Protein AF-A0A7C3A9N6-F1 (afdb_monomer)

Secondary structure (DSSP, 8-state):
--HHHHHHHHHHHHTT--HHHHHHHHHHHHHTT--EEE-THHHHTT-GGGHHHHHHHHHTTPPEEE----SSHHHHTTGGGGHHHHHHHT--GGGB--PPP---

Foldseek 3Di:
DDLQVQLVVVVVVVVPDPVVVLLVVLLVCQVVLHADEDECVCVVSVNCVCLVVVLSSVVSNHAYEYDHPDPDPVSRVSSVSCVVSCVVSVPDPSRHRDPPDPPD

Solvent-accessible surface area (backbone atoms only — not comparable to full-atom values): 6039 Å² total; per-residue (Å²): 132,54,50,66,57,48,22,51,52,52,48,62,52,60,75,69,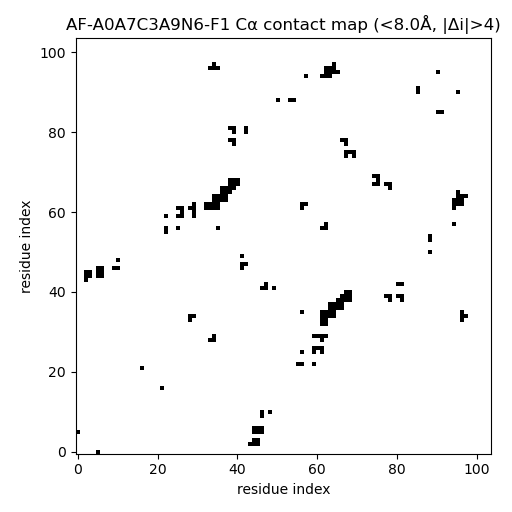56,58,64,68,63,49,49,58,51,39,35,53,33,25,78,68,71,44,57,46,78,50,42,39,56,45,66,74,29,62,35,68,80,48,51,66,55,54,49,49,35,51,76,41,57,26,23,39,23,84,40,50,88,51,93,47,78,84,47,46,76,43,54,75,71,37,52,68,54,33,62,73,70,67,60,51,78,89,41,49,39,74,78,83,78,80,87,126

Nearest PDB structures (foldseek):
  3b0y-assembly1_A  TM=8.305E-01  e=2.132E-01  Thermus thermophilus HB8
  3u80-assembly1_A  TM=3.908E-01  e=3.015E+00  Bifidobacterium longum subsp. longum JDM301
  5xgd-assembly1_A  TM=5.783E-01  e=9.538E+00  Pseudomonas aeruginosa PAO1
  2jnw-assembly1_A  TM=4.622E-01  e=9.538E+00  Homo sapiens

S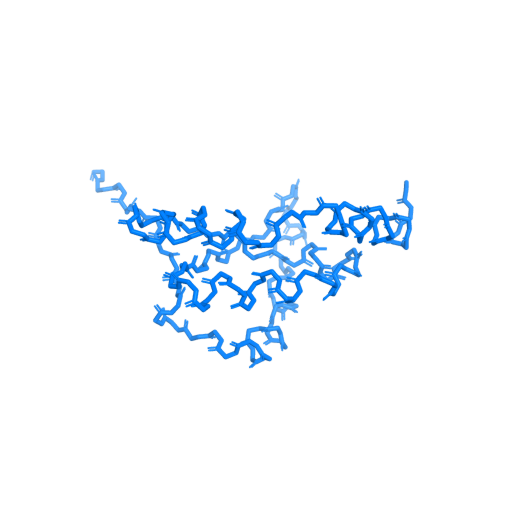tructure (mmCIF, N/CA/C/O backbone):
data_AF-A0A7C3A9N6-F1
#
_entry.id   AF-A0A7C3A9N6-F1
#
loop_
_atom_site.group_PDB
_atom_site.id
_atom_site.type_symbol
_atom_site.label_atom_id
_atom_site.label_alt_id
_atom_site.label_comp_id
_atom_site.label_asym_id
_atom_site.label_entity_id
_atom_site.label_seq_id
_atom_site.pdbx_PDB_ins_code
_atom_site.Cartn_x
_atom_site.Cartn_y
_atom_site.Cartn_z
_atom_site.occupancy
_atom_site.B_iso_or_equiv
_atom_site.auth_seq_id
_atom_site.auth_comp_id
_atom_site.auth_asym_id
_atom_site.auth_atom_id
_atom_site.pdbx_PDB_model_num
ATOM 1 N N . MET A 1 1 ? 18.702 10.156 -11.558 1.00 72.62 1 MET A N 1
ATOM 2 C CA . MET A 1 1 ? 18.818 9.539 -10.229 1.00 72.62 1 MET A CA 1
ATOM 3 C C . MET A 1 1 ? 18.713 8.032 -10.400 1.00 72.62 1 MET A C 1
ATOM 5 O O . MET A 1 1 ? 17.807 7.577 -11.096 1.00 72.62 1 MET A O 1
ATOM 9 N N . SER A 1 2 ? 19.681 7.278 -9.890 1.00 90.25 2 SER A N 1
ATOM 10 C CA . SER A 1 2 ? 19.701 5.815 -9.937 1.00 90.25 2 SER A CA 1
ATOM 11 C C . SER A 1 2 ? 18.613 5.225 -9.031 1.00 90.25 2 SER A C 1
ATOM 13 O O . SER A 1 2 ? 18.037 5.916 -8.188 1.00 90.25 2 SER A O 1
ATOM 15 N N . LYS A 1 3 ? 18.319 3.930 -9.195 1.00 89.38 3 LYS A N 1
ATOM 16 C CA . LYS A 1 3 ? 17.379 3.223 -8.309 1.00 89.38 3 LYS A CA 1
ATOM 17 C C . LYS A 1 3 ? 17.845 3.250 -6.849 1.00 89.38 3 LYS A C 1
ATOM 19 O O . LYS A 1 3 ? 17.020 3.392 -5.959 1.00 89.38 3 LYS A O 1
ATOM 24 N N . ASP A 1 4 ? 19.152 3.153 -6.621 1.00 90.25 4 ASP A N 1
ATOM 25 C CA . ASP A 1 4 ? 19.726 3.133 -5.273 1.00 90.25 4 ASP A CA 1
ATOM 26 C C . ASP A 1 4 ? 19.683 4.524 -4.623 1.00 90.25 4 ASP A C 1
ATOM 28 O O . ASP A 1 4 ? 19.338 4.644 -3.451 1.00 90.25 4 ASP A O 1
ATOM 32 N N . GLU A 1 5 ? 19.926 5.588 -5.397 1.00 90.88 5 GLU A N 1
ATOM 33 C CA . GLU A 1 5 ? 19.761 6.969 -4.921 1.00 90.88 5 GLU A CA 1
ATOM 34 C C . GLU A 1 5 ? 18.301 7.264 -4.537 1.00 90.88 5 GLU A C 1
ATOM 36 O O . GLU A 1 5 ? 18.050 7.916 -3.525 1.00 90.88 5 GLU A O 1
ATOM 41 N N . MET A 1 6 ? 17.336 6.754 -5.313 1.00 88.38 6 MET A N 1
ATOM 42 C CA . MET A 1 6 ? 15.906 6.872 -5.001 1.00 88.38 6 MET A CA 1
ATOM 43 C C . MET A 1 6 ? 15.543 6.148 -3.708 1.00 88.38 6 MET A C 1
ATOM 45 O O . MET A 1 6 ? 14.890 6.746 -2.854 1.00 88.38 6 MET A O 1
ATOM 49 N N . ALA A 1 7 ? 15.981 4.894 -3.558 1.00 90.50 7 ALA A N 1
ATOM 50 C CA . ALA A 1 7 ? 15.722 4.095 -2.366 1.00 90.50 7 ALA A CA 1
ATOM 51 C C . ALA A 1 7 ? 16.258 4.780 -1.103 1.00 90.50 7 ALA A C 1
ATOM 53 O O . ALA A 1 7 ? 15.526 4.923 -0.121 1.00 90.50 7 ALA A O 1
ATOM 54 N N . GLU A 1 8 ? 17.507 5.248 -1.155 1.00 93.06 8 GLU A N 1
ATOM 55 C CA . GLU A 1 8 ? 18.166 5.937 -0.046 1.00 93.06 8 GLU A CA 1
ATOM 56 C C . GLU A 1 8 ? 17.471 7.260 0.292 1.00 93.06 8 GLU A C 1
ATOM 58 O O . GLU A 1 8 ? 17.217 7.559 1.459 1.00 93.06 8 GLU A O 1
ATOM 63 N N . PHE A 1 9 ? 17.092 8.040 -0.724 1.00 91.12 9 PHE A N 1
ATOM 64 C CA . PHE A 1 9 ? 16.341 9.275 -0.518 1.00 91.12 9 PHE A CA 1
ATOM 65 C C . PHE A 1 9 ? 15.006 9.023 0.195 1.00 91.12 9 PHE A C 1
ATOM 67 O O . PHE A 1 9 ? 14.722 9.673 1.205 1.0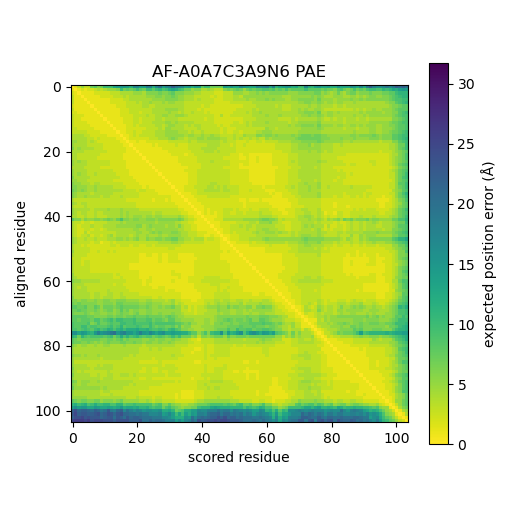0 91.12 9 PHE A O 1
ATOM 74 N N . SER A 1 10 ? 14.207 8.061 -0.277 1.00 90.19 10 SER A N 1
ATOM 75 C CA . SER A 1 10 ? 12.930 7.733 0.369 1.00 90.19 10 SER A CA 1
ATOM 76 C C . SER A 1 10 ? 13.110 7.161 1.772 1.00 90.19 10 SER A C 1
ATOM 78 O O . SER A 1 10 ? 12.358 7.528 2.670 1.00 90.19 10 SER A O 1
ATOM 80 N N . LYS A 1 11 ? 14.151 6.354 2.007 1.00 92.62 11 LYS A N 1
ATOM 81 C CA . LYS A 1 11 ? 14.447 5.829 3.342 1.00 92.62 11 LYS A CA 1
ATOM 82 C C . LYS A 1 11 ? 14.710 6.966 4.332 1.00 92.62 11 LYS A C 1
ATOM 84 O O . LYS A 1 11 ? 14.079 7.025 5.384 1.00 92.62 11 LYS A O 1
ATOM 89 N N . ARG A 1 12 ? 15.554 7.931 3.951 1.00 93.50 12 ARG A N 1
ATOM 90 C CA . ARG A 1 12 ? 15.847 9.128 4.760 1.00 93.50 12 ARG A CA 1
ATOM 91 C C . ARG A 1 12 ? 14.626 10.015 5.003 1.00 93.50 12 ARG A C 1
ATOM 93 O O . ARG A 1 12 ? 14.608 10.767 5.976 1.00 93.50 12 ARG A O 1
ATOM 100 N N . MET A 1 13 ? 13.633 9.991 4.113 1.00 89.44 13 MET A N 1
ATOM 101 C CA . MET A 1 13 ? 12.351 10.653 4.366 1.00 89.44 13 MET A CA 1
ATOM 102 C C . MET A 1 13 ? 11.550 9.916 5.439 1.00 89.44 13 MET A C 1
ATOM 104 O O . MET A 1 13 ? 11.081 10.559 6.375 1.00 89.44 13 MET A O 1
ATOM 108 N N . MET A 1 14 ? 11.435 8.589 5.333 1.00 90.56 14 MET A N 1
ATOM 109 C CA . MET A 1 14 ? 10.683 7.774 6.293 1.00 90.56 14 MET A CA 1
ATOM 110 C C . MET A 1 14 ? 11.264 7.850 7.710 1.00 90.56 14 MET A C 1
ATOM 112 O O . MET A 1 14 ? 10.511 7.894 8.677 1.00 90.56 14 MET A O 1
ATOM 116 N N . GLU A 1 15 ? 12.588 7.960 7.850 1.00 92.06 15 GLU A N 1
ATOM 117 C CA . GLU A 1 15 ? 13.268 8.137 9.147 1.00 92.06 15 GLU A CA 1
ATOM 118 C C . GLU A 1 15 ? 12.864 9.420 9.894 1.00 92.06 15 GLU A C 1
ATOM 120 O O . GLU A 1 15 ? 13.050 9.518 11.105 1.00 92.06 15 GLU A O 1
ATOM 125 N N . LYS A 1 16 ? 12.314 10.415 9.190 1.00 93.25 16 LYS A N 1
ATOM 126 C CA . LYS A 1 16 ? 11.862 11.681 9.787 1.00 93.25 16 LYS A CA 1
ATOM 127 C C . LYS A 1 16 ? 10.389 11.669 10.173 1.00 93.25 16 LYS A C 1
ATOM 129 O O . LYS A 1 16 ? 9.916 12.652 10.742 1.00 93.25 16 LYS A O 1
ATOM 134 N N . LEU A 1 17 ? 9.653 10.615 9.826 1.00 91.81 17 LEU A N 1
ATOM 135 C CA . LEU A 1 17 ? 8.230 10.549 10.110 1.00 91.81 17 LEU A CA 1
ATOM 136 C C . LEU A 1 17 ? 7.984 10.290 11.593 1.00 91.81 17 LEU A C 1
ATOM 138 O O . LEU A 1 17 ? 8.590 9.420 12.219 1.00 91.81 17 LEU A O 1
ATOM 142 N N . ASN A 1 18 ? 7.025 11.027 12.141 1.00 95.25 18 ASN A N 1
ATOM 143 C CA . ASN A 1 18 ? 6.442 10.709 13.428 1.00 95.25 18 ASN A CA 1
ATOM 144 C C . ASN A 1 18 ? 5.418 9.584 13.239 1.00 95.25 18 ASN A C 1
ATOM 146 O O . ASN A 1 18 ? 4.271 9.822 12.863 1.00 95.25 18 ASN A O 1
ATOM 150 N N . TRP A 1 19 ? 5.837 8.350 13.512 1.00 93.69 19 TRP A N 1
ATOM 151 C CA . TRP A 1 19 ? 5.008 7.158 13.327 1.00 93.69 19 TRP A CA 1
ATOM 152 C C . TRP A 1 19 ? 3.700 7.177 14.123 1.00 93.69 19 TRP A C 1
ATOM 154 O O . TRP A 1 19 ? 2.708 6.613 13.669 1.00 93.69 19 TRP A O 1
ATOM 164 N N . LYS A 1 20 ? 3.665 7.857 15.276 1.00 95.50 20 LYS A N 1
ATOM 165 C CA . LYS A 1 20 ? 2.439 7.991 16.070 1.00 95.50 20 LYS A CA 1
ATOM 166 C C . LYS A 1 20 ? 1.407 8.864 15.355 1.00 95.50 20 LYS A C 1
ATOM 168 O O . LYS A 1 20 ? 0.264 8.458 15.194 1.00 95.50 20 LYS A O 1
ATOM 173 N N . GLU A 1 21 ? 1.826 10.039 14.902 1.00 97.25 21 GLU A N 1
ATOM 174 C CA . GLU A 1 21 ? 0.961 10.974 14.173 1.00 97.25 21 GLU A CA 1
ATOM 175 C C . GLU A 1 21 ? 0.500 10.383 12.833 1.00 97.25 21 GLU A C 1
ATOM 177 O O . GLU A 1 21 ? -0.657 10.533 12.434 1.00 97.25 21 GLU A O 1
ATOM 182 N N . LEU A 1 22 ? 1.384 9.640 12.160 1.00 96.25 22 LEU A N 1
ATOM 183 C CA . LEU A 1 22 ? 1.033 8.896 10.955 1.00 96.25 22 LEU A CA 1
ATOM 184 C C . LEU A 1 22 ? -0.054 7.852 11.237 1.00 96.25 22 LEU A C 1
ATOM 186 O O . LEU A 1 22 ? -1.033 7.785 10.501 1.00 96.25 22 LEU A O 1
ATOM 190 N N . ALA A 1 23 ? 0.091 7.071 12.309 1.00 97.38 23 ALA A N 1
ATOM 191 C CA . ALA A 1 23 ? -0.895 6.074 12.708 1.00 97.38 23 ALA A CA 1
ATOM 192 C C . ALA A 1 23 ? -2.270 6.701 13.009 1.00 97.38 23 ALA A C 1
ATOM 194 O O . ALA A 1 23 ? -3.282 6.191 12.533 1.00 97.38 23 ALA A O 1
ATOM 195 N N . GLU A 1 24 ? -2.303 7.826 13.731 1.00 97.62 24 GLU A N 1
ATOM 196 C CA . GLU A 1 24 ? -3.534 8.591 14.002 1.00 97.62 24 GLU A CA 1
ATOM 197 C C . GLU A 1 24 ? -4.180 9.099 12.700 1.00 97.62 24 GLU A C 1
ATOM 199 O O . GLU A 1 24 ? -5.396 9.025 12.514 1.00 97.62 24 GLU A O 1
ATOM 204 N N . THR A 1 25 ? -3.364 9.560 11.750 1.00 97.50 25 THR A N 1
ATOM 205 C CA . THR A 1 25 ? -3.844 10.022 10.440 1.00 97.50 25 THR A CA 1
ATOM 206 C C . THR A 1 25 ? -4.415 8.876 9.602 1.00 97.50 25 THR A C 1
ATOM 208 O O . THR A 1 25 ? -5.451 9.041 8.954 1.00 97.50 25 THR A O 1
ATOM 211 N N . LEU A 1 26 ? -3.767 7.708 9.619 1.00 98.00 26 LEU A N 1
ATOM 212 C CA . LEU A 1 26 ? -4.226 6.516 8.902 1.00 98.00 26 LEU A CA 1
ATOM 213 C C . LEU A 1 26 ? -5.545 5.983 9.469 1.00 98.00 26 LEU A C 1
ATOM 215 O O . LEU A 1 26 ? -6.419 5.598 8.698 1.00 98.00 26 LEU A O 1
ATOM 219 N N . GLU A 1 27 ? -5.739 6.034 10.786 1.00 97.81 27 GLU A N 1
ATOM 220 C CA . GLU A 1 27 ? -7.019 5.676 11.406 1.00 97.81 27 GLU A CA 1
ATOM 221 C C . GLU A 1 27 ? -8.160 6.581 10.908 1.00 97.81 27 GLU A C 1
ATOM 223 O O . GLU A 1 27 ? -9.225 6.096 10.516 1.00 97.81 27 GLU A O 1
ATOM 228 N N . ILE A 1 28 ? -7.925 7.895 10.822 1.00 97.81 28 ILE A N 1
ATOM 229 C CA . ILE A 1 28 ? -8.902 8.840 10.255 1.00 97.81 28 ILE A CA 1
ATOM 230 C C . ILE A 1 28 ? -9.156 8.544 8.768 1.00 97.81 28 ILE A C 1
ATOM 232 O O . ILE A 1 28 ? -10.296 8.637 8.304 1.00 97.81 28 ILE A O 1
ATOM 236 N N . ALA A 1 29 ? -8.118 8.191 8.004 1.00 96.38 29 ALA A N 1
ATOM 237 C CA . ALA A 1 29 ? -8.255 7.828 6.594 1.00 96.38 29 ALA A CA 1
ATOM 238 C C . ALA A 1 29 ? -9.130 6.576 6.413 1.00 96.38 29 ALA A C 1
ATOM 240 O O . ALA A 1 29 ? -10.049 6.592 5.589 1.00 96.38 29 ALA A O 1
ATOM 241 N N . ALA A 1 30 ? -8.911 5.543 7.231 1.00 96.81 30 ALA A N 1
ATOM 242 C CA . ALA A 1 30 ? -9.717 4.325 7.240 1.00 96.81 30 ALA A CA 1
ATOM 243 C C . ALA A 1 30 ? -11.192 4.623 7.552 1.00 96.81 30 ALA A C 1
ATOM 245 O O . ALA A 1 30 ? -12.079 4.206 6.807 1.00 96.81 30 ALA A O 1
ATOM 246 N N . GLN A 1 31 ? -11.463 5.427 8.587 1.00 96.81 31 GLN A N 1
ATOM 247 C CA . GLN A 1 31 ? -12.825 5.839 8.961 1.00 96.81 31 GLN A CA 1
ATOM 248 C C . GLN A 1 31 ? -13.555 6.596 7.842 1.00 96.81 31 GLN A C 1
ATOM 250 O O . GLN A 1 31 ? -14.780 6.544 7.748 1.00 96.81 31 GLN A O 1
ATOM 255 N N . ARG A 1 32 ? -12.813 7.305 6.984 1.00 95.00 32 ARG A N 1
ATOM 256 C CA . ARG A 1 32 ? -13.353 8.041 5.831 1.00 95.00 32 ARG A CA 1
ATOM 257 C C . ARG A 1 32 ? -13.432 7.204 4.555 1.00 95.00 32 ARG A C 1
ATOM 259 O O . ARG A 1 32 ? -13.841 7.731 3.523 1.00 95.00 32 ARG A O 1
ATOM 266 N N . GLY A 1 33 ? -13.032 5.935 4.607 1.00 93.94 33 GLY A N 1
ATOM 267 C CA . GLY A 1 33 ? -13.001 5.058 3.442 1.00 93.94 33 GLY A CA 1
ATOM 268 C C . GLY A 1 33 ? -12.010 5.524 2.375 1.00 93.94 33 GLY A C 1
ATOM 269 O O . GLY A 1 33 ? -12.294 5.380 1.189 1.00 93.94 33 GLY A O 1
ATOM 270 N N . ILE A 1 34 ? -10.878 6.113 2.770 1.00 94.19 34 ILE A N 1
ATOM 271 C CA . ILE A 1 34 ? -9.802 6.501 1.849 1.00 94.19 34 ILE A CA 1
ATOM 272 C C . ILE A 1 34 ? -8.868 5.302 1.649 1.00 94.19 34 ILE A C 1
ATOM 274 O O . ILE A 1 34 ? -8.371 4.736 2.621 1.00 94.19 34 ILE A O 1
ATOM 278 N N . GLY A 1 35 ? -8.624 4.931 0.391 1.00 94.69 35 GLY A N 1
ATOM 279 C CA . GLY A 1 35 ? -7.643 3.911 0.026 1.00 94.69 35 GLY A CA 1
ATOM 280 C C . GLY A 1 35 ? -6.237 4.483 -0.161 1.00 94.69 35 GLY A C 1
ATOM 281 O O . GLY A 1 35 ? -6.078 5.647 -0.536 1.00 94.69 35 GLY A O 1
ATOM 282 N N . ILE A 1 36 ? -5.215 3.656 0.062 1.00 96.25 36 ILE A N 1
ATOM 283 C CA . ILE A 1 36 ? -3.813 3.988 -0.232 1.00 96.25 36 ILE A CA 1
ATOM 284 C C . ILE A 1 36 ? -3.314 3.135 -1.392 1.00 96.25 36 ILE A C 1
ATOM 286 O O . ILE A 1 36 ? -3.512 1.924 -1.416 1.00 96.25 36 ILE A O 1
ATOM 290 N N . GLU A 1 37 ? -2.654 3.774 -2.358 1.00 95.06 37 GLU A N 1
ATOM 291 C CA . GLU A 1 37 ? -2.119 3.082 -3.528 1.00 95.06 37 GLU A CA 1
ATOM 292 C C . GLU A 1 37 ? -0.890 2.226 -3.175 1.00 95.06 37 GLU A C 1
ATOM 294 O O . GLU A 1 37 ? 0.090 2.697 -2.583 1.00 95.06 37 GLU A O 1
ATOM 299 N N . LEU A 1 38 ? -0.917 0.974 -3.626 1.00 94.56 38 LEU A N 1
ATOM 300 C CA . LEU A 1 38 ? 0.246 0.108 -3.763 1.00 94.56 38 LEU A CA 1
ATOM 301 C C . LEU A 1 38 ? 0.543 -0.058 -5.256 1.00 94.56 38 LEU A C 1
ATOM 303 O O . LEU A 1 38 ? -0.296 -0.552 -6.009 1.00 94.56 38 LEU A O 1
ATOM 307 N N . SER A 1 39 ? 1.742 0.355 -5.679 1.00 93.00 39 SER A N 1
ATOM 308 C CA . SER A 1 39 ? 2.156 0.279 -7.085 1.00 93.00 39 SER A CA 1
ATOM 309 C C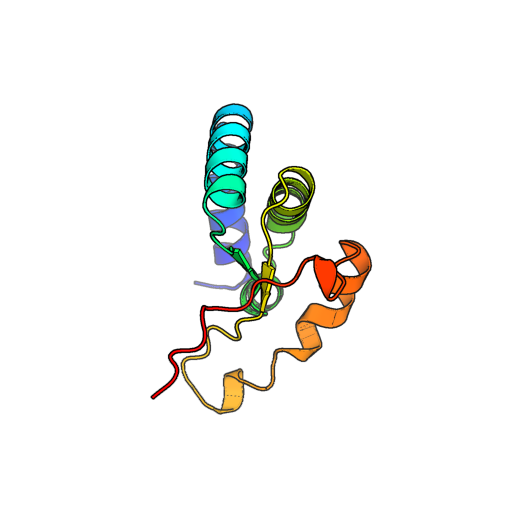 . SER A 1 39 ? 3.498 -0.425 -7.274 1.00 93.00 39 SER A C 1
ATOM 311 O O . SER A 1 39 ? 4.390 -0.265 -6.439 1.00 93.00 39 SER A O 1
ATOM 313 N N . PRO A 1 40 ? 3.735 -1.118 -8.406 1.00 91.31 40 PRO A N 1
ATOM 314 C CA . PRO A 1 40 ? 4.993 -1.833 -8.673 1.00 91.31 40 PRO A CA 1
ATOM 315 C C . PRO A 1 40 ? 6.252 -0.954 -8.626 1.00 91.31 40 PRO A C 1
ATOM 317 O O . PRO A 1 40 ? 7.383 -1.448 -8.568 1.00 91.31 40 PRO A O 1
ATOM 320 N N . ARG A 1 41 ? 6.083 0.375 -8.660 1.00 87.75 41 ARG A N 1
ATOM 321 C CA . ARG A 1 41 ? 7.177 1.344 -8.566 1.00 87.75 41 ARG A CA 1
ATOM 322 C C . ARG A 1 41 ? 7.990 1.168 -7.295 1.00 87.75 41 ARG A C 1
ATOM 324 O O . ARG A 1 41 ? 9.213 1.283 -7.370 1.00 87.75 41 ARG A O 1
ATOM 331 N N . PHE A 1 42 ? 7.354 0.840 -6.174 1.00 86.56 42 PHE A N 1
ATOM 332 C CA . PHE A 1 42 ? 8.084 0.686 -4.920 1.00 86.5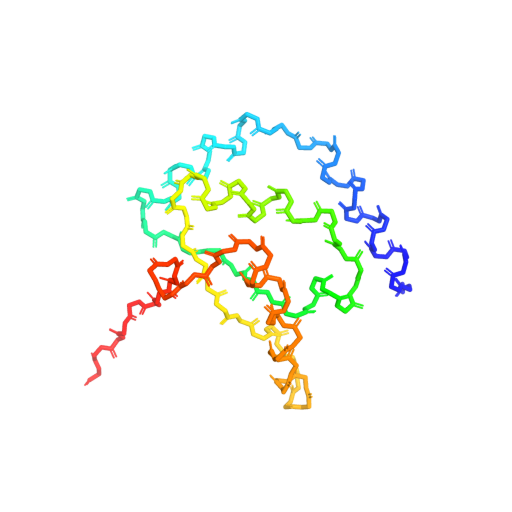6 42 PHE A CA 1
ATOM 333 C C . PHE A 1 42 ? 9.132 -0.445 -5.027 1.00 86.56 42 PHE A C 1
ATOM 335 O O . PHE A 1 42 ? 10.260 -0.288 -4.566 1.00 86.56 42 PHE A O 1
ATOM 342 N N . ILE A 1 43 ? 8.828 -1.523 -5.759 1.00 87.31 43 ILE A N 1
ATOM 343 C CA . ILE A 1 43 ? 9.763 -2.621 -6.056 1.00 87.31 43 ILE A CA 1
ATOM 344 C C . ILE A 1 43 ? 10.801 -2.173 -7.087 1.00 87.31 43 ILE A C 1
ATOM 346 O O . ILE A 1 43 ? 12.009 -2.336 -6.892 1.00 87.31 43 ILE A O 1
ATOM 350 N N . LYS A 1 44 ? 10.348 -1.546 -8.182 1.00 86.31 44 LYS A N 1
ATOM 351 C CA . LYS A 1 44 ? 11.213 -1.049 -9.270 1.00 86.31 44 LYS A CA 1
ATOM 352 C C . LYS A 1 44 ? 12.314 -0.121 -8.752 1.00 86.31 44 LYS A C 1
ATOM 354 O O . LYS A 1 44 ? 13.421 -0.149 -9.303 1.00 86.31 44 LYS A O 1
ATOM 359 N N . TYR A 1 45 ? 12.015 0.666 -7.718 1.00 87.44 45 TYR A N 1
ATOM 360 C CA . TYR A 1 45 ? 12.919 1.611 -7.063 1.00 87.44 45 TYR A CA 1
ATOM 361 C C . TYR A 1 45 ? 13.501 1.103 -5.733 1.00 87.44 45 TYR A C 1
ATOM 363 O O . TYR A 1 45 ? 14.082 1.897 -5.003 1.00 87.44 45 TYR A O 1
ATOM 371 N N . LYS A 1 46 ? 13.406 -0.203 -5.431 1.00 87.38 46 LYS A N 1
ATOM 372 C CA . LYS A 1 46 ? 14.004 -0.850 -4.243 1.00 87.38 46 LYS A CA 1
ATOM 373 C C . LYS A 1 46 ? 13.593 -0.214 -2.903 1.00 87.38 46 LYS A C 1
ATOM 375 O O . LYS A 1 46 ? 14.379 -0.149 -1.957 1.00 87.38 46 LYS A O 1
ATOM 380 N N . GLN A 1 47 ? 12.355 0.250 -2.800 1.00 87.06 47 GLN A N 1
ATOM 381 C CA . GLN A 1 47 ? 11.818 0.943 -1.629 1.00 87.06 47 GLN A CA 1
ATOM 382 C C . GLN A 1 47 ? 11.216 -0.028 -0.604 1.00 87.06 47 GLN A C 1
ATOM 384 O O . GLN A 1 47 ? 10.155 0.222 -0.045 1.00 87.06 47 GLN A O 1
ATOM 389 N N . ASN A 1 48 ? 11.903 -1.138 -0.325 1.00 86.50 48 ASN A N 1
ATOM 390 C CA . ASN A 1 48 ? 11.416 -2.184 0.588 1.00 86.50 48 ASN A CA 1
ATOM 391 C C . ASN A 1 48 ? 11.193 -1.677 2.027 1.00 86.50 48 ASN A C 1
ATOM 393 O O . ASN A 1 48 ? 10.470 -2.294 2.794 1.00 86.50 48 ASN A O 1
ATOM 397 N N . HIS A 1 49 ? 11.773 -0.532 2.394 1.00 87.44 49 HIS A N 1
ATOM 398 C CA . HIS A 1 49 ? 11.515 0.144 3.669 1.00 87.44 49 HIS A CA 1
ATOM 399 C C . HIS A 1 49 ? 10.070 0.659 3.809 1.00 87.44 49 HIS A C 1
ATOM 401 O O . HIS A 1 49 ? 9.666 1.033 4.902 1.00 87.44 49 HIS A O 1
ATOM 407 N N . LEU A 1 50 ? 9.286 0.695 2.725 1.00 91.75 50 LEU A N 1
ATOM 408 C CA . LEU A 1 50 ? 7.862 1.039 2.772 1.00 91.75 50 LEU A CA 1
ATOM 409 C C . LEU A 1 50 ? 6.974 -0.138 3.201 1.00 91.75 50 LEU A C 1
ATOM 411 O O . LEU A 1 50 ? 5.784 0.065 3.417 1.00 91.75 50 LEU A O 1
ATOM 415 N N . MET A 1 51 ? 7.522 -1.347 3.370 1.00 93.44 51 MET A N 1
ATOM 416 C CA . MET A 1 51 ? 6.749 -2.496 3.861 1.00 93.44 51 MET A CA 1
ATOM 417 C C . MET A 1 51 ? 6.136 -2.225 5.237 1.00 93.44 51 MET A C 1
ATOM 419 O O . MET A 1 51 ? 4.963 -2.519 5.440 1.00 93.44 51 MET A O 1
ATOM 423 N N . ASP A 1 52 ? 6.878 -1.572 6.136 1.00 92.94 52 ASP A N 1
ATOM 424 C CA . ASP A 1 52 ? 6.376 -1.191 7.463 1.00 92.94 52 ASP A CA 1
ATOM 425 C C . ASP A 1 52 ? 5.235 -0.166 7.367 1.00 92.94 52 ASP A C 1
ATOM 427 O O . ASP A 1 52 ? 4.289 -0.198 8.150 1.00 92.94 52 ASP A O 1
ATOM 431 N N . PHE A 1 53 ? 5.283 0.721 6.366 1.00 95.06 53 PHE A N 1
ATOM 432 C CA . PHE A 1 53 ? 4.199 1.663 6.094 1.00 95.06 53 PHE A CA 1
ATOM 433 C C . PHE A 1 53 ? 2.933 0.941 5.618 1.00 95.06 53 PHE A C 1
ATOM 435 O O 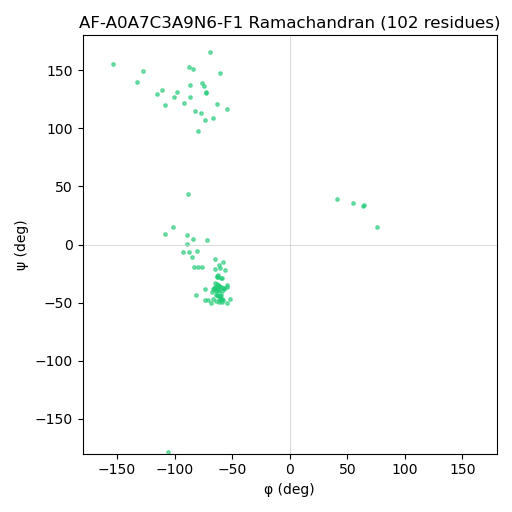. PHE A 1 53 ? 1.855 1.200 6.146 1.00 95.06 53 PHE A O 1
ATOM 442 N N . TYR A 1 54 ? 3.050 0.013 4.665 1.00 96.19 54 TYR A N 1
ATOM 443 C CA . TYR A 1 54 ? 1.896 -0.752 4.189 1.00 96.19 54 TYR A CA 1
ATOM 444 C C . TYR A 1 54 ? 1.325 -1.678 5.269 1.00 96.19 54 TYR A C 1
ATOM 446 O O . TYR A 1 54 ? 0.106 -1.767 5.403 1.00 96.19 54 TYR A O 1
ATOM 454 N N . ALA A 1 55 ? 2.177 -2.296 6.091 1.00 96.62 55 ALA A N 1
ATOM 455 C CA . ALA A 1 55 ? 1.737 -3.061 7.253 1.00 96.62 55 ALA A CA 1
ATOM 456 C C . ALA A 1 55 ? 0.951 -2.183 8.243 1.00 96.62 55 ALA A C 1
ATOM 458 O O . ALA A 1 55 ? -0.124 -2.579 8.690 1.00 96.62 55 ALA A O 1
ATOM 459 N N . LEU A 1 56 ? 1.428 -0.963 8.522 1.00 97.12 56 LEU A N 1
ATOM 460 C CA . LEU A 1 56 ? 0.713 -0.012 9.376 1.00 97.12 56 LEU A CA 1
ATOM 461 C C . LE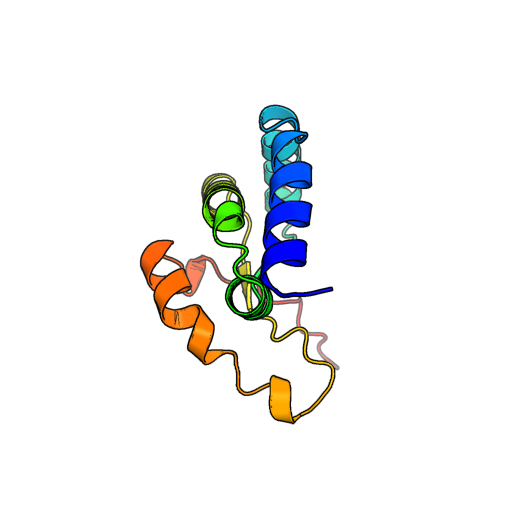U A 1 56 ? -0.634 0.415 8.772 1.00 97.12 56 LEU A C 1
ATOM 463 O O . LEU A 1 56 ? -1.618 0.518 9.502 1.00 97.12 56 LEU A O 1
ATOM 467 N N . CYS A 1 57 ? -0.707 0.643 7.456 1.00 97.69 57 CYS A N 1
ATOM 468 C CA . CYS A 1 57 ? -1.975 0.919 6.773 1.00 97.69 57 CYS A CA 1
ATOM 469 C C . CYS A 1 57 ? -2.999 -0.191 7.049 1.00 97.69 57 CYS A C 1
ATOM 471 O O . CYS A 1 57 ? -4.109 0.103 7.497 1.00 97.69 57 CYS A O 1
ATOM 473 N N . LEU A 1 58 ? -2.608 -1.454 6.852 1.00 97.88 58 LEU A N 1
ATOM 474 C CA . LEU A 1 58 ? -3.473 -2.609 7.104 1.00 97.88 58 LEU A CA 1
ATOM 475 C C . LEU A 1 58 ? -3.866 -2.718 8.582 1.00 97.88 58 LEU A C 1
ATOM 477 O O . LEU A 1 58 ? -5.042 -2.914 8.885 1.00 97.88 58 LEU A O 1
ATOM 481 N N . GLU A 1 59 ? -2.917 -2.517 9.501 1.00 97.69 59 GLU A N 1
ATOM 482 C CA . GLU A 1 59 ? -3.173 -2.512 10.948 1.00 97.69 59 GLU A CA 1
ATOM 483 C C . GLU A 1 59 ? -4.231 -1.467 11.338 1.00 97.69 59 GLU A C 1
ATOM 485 O O . GLU A 1 59 ? -5.078 -1.725 12.194 1.00 97.69 59 GLU A O 1
ATOM 490 N N . LYS A 1 60 ? -4.214 -0.289 10.699 1.00 98.00 60 LYS A N 1
ATOM 491 C CA . LYS A 1 60 ? -5.196 0.783 10.941 1.00 98.00 60 LYS A CA 1
ATOM 492 C C . LYS A 1 60 ? -6.491 0.631 10.144 1.00 98.00 60 LYS A C 1
ATOM 494 O O . LYS A 1 60 ? -7.352 1.504 10.225 1.00 98.00 60 LYS A O 1
ATOM 499 N N . GLY A 1 61 ? -6.656 -0.465 9.406 1.00 97.44 61 GLY A N 1
ATOM 500 C CA . GLY A 1 61 ? -7.859 -0.745 8.622 1.00 97.44 61 GLY A CA 1
ATOM 501 C C . GLY A 1 61 ? -7.960 0.061 7.325 1.00 97.44 61 GLY A C 1
ATOM 502 O O . GLY A 1 61 ? -9.036 0.134 6.730 1.00 97.44 61 GLY A O 1
ATOM 503 N N . VAL A 1 62 ? -6.863 0.675 6.875 1.00 98.19 62 VAL A N 1
ATOM 504 C CA . VAL A 1 62 ? -6.801 1.333 5.569 1.00 98.19 62 VAL A CA 1
ATOM 505 C C . VAL A 1 62 ? -6.772 0.265 4.483 1.00 98.19 62 VAL A C 1
ATOM 507 O O . VAL A 1 62 ? -5.972 -0.670 4.524 1.00 98.19 62 VAL A O 1
ATOM 510 N N . LYS A 1 63 ? -7.643 0.426 3.490 1.00 97.44 63 LYS A N 1
ATOM 511 C CA . LYS A 1 63 ? -7.718 -0.468 2.337 1.00 97.44 63 LYS A CA 1
ATOM 512 C C . LYS A 1 63 ? -6.705 -0.076 1.257 1.00 97.44 63 LYS A C 1
ATOM 514 O O . LYS A 1 63 ? -6.353 1.097 1.111 1.00 97.44 63 LYS A O 1
ATOM 519 N N . ILE A 1 64 ? -6.255 -1.055 0.482 1.00 97.56 64 ILE A N 1
ATOM 520 C CA . ILE A 1 64 ? -5.217 -0.903 -0.536 1.00 97.56 64 ILE A CA 1
ATOM 521 C C . ILE A 1 64 ? -5.843 -0.794 -1.923 1.00 97.56 64 ILE A C 1
ATOM 523 O O . ILE A 1 64 ? -6.614 -1.652 -2.341 1.00 97.56 64 ILE A O 1
ATOM 527 N N . LEU A 1 65 ? -5.481 0.253 -2.656 1.00 95.38 65 LEU A N 1
ATOM 528 C CA . LEU A 1 65 ? -5.771 0.381 -4.080 1.00 95.38 65 LEU A CA 1
ATOM 529 C C . LEU A 1 65 ? -4.586 -0.180 -4.871 1.00 95.38 65 LEU A C 1
ATOM 531 O O . LEU A 1 65 ? -3.467 0.316 -4.741 1.00 95.38 65 LEU A O 1
ATOM 535 N N . ILE A 1 66 ? -4.822 -1.174 -5.724 1.00 93.50 66 ILE A N 1
ATOM 536 C CA . ILE A 1 66 ? -3.795 -1.659 -6.651 1.00 93.50 66 ILE A CA 1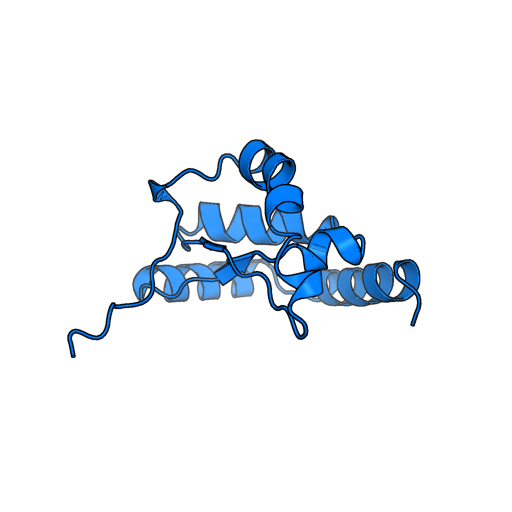
ATOM 537 C C . ILE A 1 66 ? -3.760 -0.738 -7.867 1.00 93.50 66 ILE A C 1
ATOM 539 O O . ILE A 1 66 ? -4.725 -0.650 -8.626 1.00 93.50 66 ILE A O 1
ATOM 543 N N . GLY A 1 67 ? -2.642 -0.039 -8.047 1.00 91.50 67 GLY A N 1
ATOM 544 C CA . GLY A 1 67 ? -2.458 0.915 -9.135 1.00 91.50 67 GLY A CA 1
ATOM 545 C C . GLY A 1 67 ? -1.121 0.712 -9.827 1.00 91.50 67 GLY A C 1
ATOM 546 O O . GLY A 1 67 ? -0.101 0.452 -9.197 1.00 91.50 67 GLY A O 1
ATOM 547 N N . SER A 1 68 ? -1.088 0.815 -11.155 1.00 89.31 68 SER A N 1
ATOM 548 C CA . SER A 1 68 ? 0.169 0.652 -11.896 1.00 89.31 68 SER A CA 1
ATOM 549 C C . SER A 1 68 ? 1.033 1.918 -11.862 1.00 89.31 68 SER A C 1
ATOM 551 O O . SER A 1 68 ? 2.230 1.850 -12.152 1.00 89.31 68 SER A O 1
ATOM 553 N N . ASN A 1 69 ? 0.431 3.079 -11.561 1.00 85.44 69 ASN A N 1
ATOM 554 C CA . ASN A 1 69 ? 1.033 4.410 -11.681 1.00 85.44 69 ASN A CA 1
ATOM 555 C C . ASN A 1 69 ? 1.865 4.566 -12.980 1.00 85.44 69 ASN A C 1
ATOM 557 O O . ASN A 1 69 ? 2.994 5.083 -13.013 1.00 85.44 69 ASN A O 1
ATOM 561 N N . SER A 1 70 ? 1.348 3.990 -14.065 1.00 86.88 70 SER A N 1
ATOM 562 C CA . SER A 1 70 ? 2.060 3.855 -15.331 1.00 86.88 70 SER A CA 1
ATOM 563 C C . SER A 1 70 ? 1.888 5.093 -16.190 1.00 86.88 70 SER A C 1
ATOM 565 O O . SER A 1 70 ? 0.793 5.630 -16.311 1.00 86.88 70 SER A O 1
ATOM 567 N N . HIS A 1 71 ? 2.982 5.531 -16.813 1.00 88.56 71 HIS A N 1
ATOM 568 C CA . HIS A 1 71 ? 2.975 6.665 -17.747 1.00 88.56 71 HIS A CA 1
ATOM 569 C C . HIS A 1 71 ? 3.179 6.200 -19.200 1.00 88.56 71 HIS A C 1
ATOM 571 O O . HIS A 1 71 ? 3.387 7.005 -20.106 1.00 88.56 71 HIS A O 1
ATOM 577 N N . SER A 1 72 ? 3.145 4.884 -19.430 1.00 85.25 72 SER A N 1
ATOM 578 C CA . SER A 1 72 ? 3.158 4.258 -20.750 1.00 85.25 72 SER A CA 1
ATOM 579 C C . SER A 1 72 ? 2.485 2.888 -20.690 1.00 85.25 72 SER A C 1
ATOM 581 O O . SER A 1 72 ? 2.489 2.245 -19.642 1.00 85.25 72 SER A O 1
ATOM 583 N N . LEU A 1 73 ? 1.960 2.416 -21.823 1.00 84.62 73 LEU A N 1
ATOM 584 C CA . LEU A 1 73 ? 1.312 1.101 -21.917 1.00 84.62 73 LEU A CA 1
ATOM 585 C C . LEU A 1 73 ? 2.247 -0.040 -21.502 1.00 84.62 73 LEU A C 1
ATOM 587 O O . LEU A 1 73 ? 1.833 -0.952 -20.808 1.00 84.62 73 LEU A O 1
ATOM 591 N N . LYS A 1 74 ? 3.534 0.061 -21.848 1.00 80.62 74 LYS A N 1
ATOM 592 C CA . LYS A 1 74 ? 4.548 -0.939 -21.490 1.00 80.62 74 LYS A CA 1
ATOM 593 C C . LYS A 1 74 ? 4.756 -1.078 -19.975 1.00 80.62 74 LYS A C 1
ATOM 595 O O . LYS A 1 74 ? 5.202 -2.119 -19.515 1.00 80.62 74 LYS A O 1
ATOM 600 N N . GLU A 1 75 ? 4.511 -0.019 -19.205 1.00 75.56 75 GLU A N 1
ATOM 601 C CA . GLU A 1 75 ? 4.661 -0.060 -17.744 1.00 75.56 75 GLU A CA 1
ATOM 602 C C . GLU A 1 75 ? 3.432 -0.644 -17.040 1.00 75.56 75 GLU A C 1
ATOM 604 O O . GLU A 1 75 ? 3.557 -1.103 -15.904 1.00 75.56 75 GLU A O 1
ATOM 609 N N . LEU A 1 76 ? 2.279 -0.672 -17.720 1.00 79.12 76 LEU A N 1
ATOM 610 C CA . LEU A 1 76 ? 1.022 -1.171 -17.169 1.00 79.12 76 LEU A CA 1
ATOM 611 C C . LEU A 1 76 ? 1.121 -2.657 -16.788 1.00 79.12 76 LEU A C 1
ATOM 613 O O . LEU A 1 76 ? 0.593 -3.057 -15.755 1.00 79.12 76 LEU A O 1
ATOM 617 N N . ASP A 1 77 ? 1.876 -3.434 -17.567 1.00 73.31 77 ASP A N 1
ATOM 618 C CA . ASP A 1 77 ? 2.033 -4.889 -17.418 1.00 73.31 77 ASP A CA 1
ATOM 619 C C . ASP A 1 77 ? 2.881 -5.309 -16.200 1.00 73.31 77 ASP A C 1
ATOM 621 O O . ASP A 1 77 ? 3.150 -6.484 -16.001 1.00 73.31 77 ASP A O 1
ATOM 625 N N . SER A 1 78 ? 3.332 -4.372 -15.359 1.00 83.38 78 SER A N 1
ATOM 626 C CA . SER A 1 78 ? 4.197 -4.683 -14.207 1.00 83.38 78 SER A CA 1
ATOM 627 C C . SER A 1 78 ? 3.443 -5.006 -12.909 1.00 83.38 78 SER A C 1
ATOM 629 O O . SER A 1 78 ? 4.081 -5.087 -11.859 1.00 83.38 78 SER A O 1
ATOM 631 N N . LEU A 1 79 ? 2.112 -5.144 -12.937 1.00 87.75 79 LEU A N 1
ATOM 632 C CA . LEU A 1 79 ? 1.306 -5.400 -11.731 1.00 87.75 79 LEU A CA 1
ATOM 633 C C . LEU A 1 79 ? 1.643 -6.735 -11.054 1.00 87.75 79 LEU A C 1
ATOM 635 O O . LEU A 1 79 ? 1.674 -6.781 -9.830 1.00 87.75 79 LEU A O 1
ATOM 639 N N . GLU A 1 80 ? 2.000 -7.757 -11.833 1.00 88.88 80 GLU A N 1
ATOM 640 C CA . GLU A 1 80 ? 2.452 -9.078 -11.357 1.00 88.88 80 GLU A CA 1
ATOM 641 C C . GLU A 1 80 ? 3.658 -9.012 -10.405 1.00 88.88 80 GLU A C 1
ATOM 643 O O . GLU A 1 80 ? 3.878 -9.902 -9.589 1.00 88.88 80 GLU A O 1
ATOM 648 N N . LEU A 1 81 ? 4.438 -7.924 -10.446 1.00 90.00 81 LEU A N 1
ATOM 649 C CA . LEU A 1 81 ? 5.539 -7.735 -9.504 1.00 90.00 81 LEU A CA 1
ATOM 650 C C . LEU A 1 81 ? 5.046 -7.593 -8.059 1.00 90.00 81 LEU A C 1
ATOM 652 O O . LEU A 1 81 ? 5.843 -7.786 -7.144 1.00 90.00 81 LEU A O 1
ATOM 656 N N . LEU A 1 82 ? 3.778 -7.234 -7.843 1.00 92.19 82 LEU A N 1
ATOM 657 C CA . LEU A 1 82 ? 3.208 -7.066 -6.510 1.00 92.19 82 LEU A CA 1
ATOM 658 C C . LEU A 1 82 ? 2.887 -8.392 -5.818 1.00 92.19 82 LEU A C 1
ATOM 660 O O . LEU A 1 82 ? 2.805 -8.382 -4.594 1.00 92.19 82 LEU A O 1
ATOM 664 N N . ASP A 1 83 ? 2.765 -9.514 -6.529 1.00 92.88 83 ASP A N 1
ATOM 665 C CA . ASP A 1 83 ? 2.312 -10.784 -5.940 1.00 92.88 83 ASP A CA 1
ATOM 666 C C . ASP A 1 83 ? 3.091 -11.196 -4.673 1.00 92.88 83 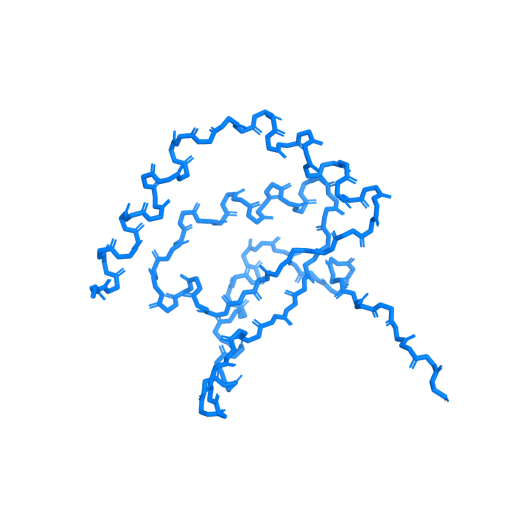ASP A C 1
ATOM 668 O O . ASP A 1 83 ? 2.452 -11.449 -3.649 1.00 92.88 83 ASP A O 1
ATOM 672 N N . PRO A 1 84 ? 4.444 -11.157 -4.640 1.00 91.94 84 PRO A N 1
ATOM 673 C CA . PRO A 1 84 ? 5.197 -11.519 -3.435 1.00 91.94 84 PRO A CA 1
ATOM 674 C C . PRO A 1 84 ? 4.922 -10.584 -2.252 1.00 91.94 84 PRO A C 1
ATOM 676 O O . PRO A 1 84 ? 5.074 -10.958 -1.094 1.00 91.94 84 PRO A O 1
ATOM 679 N N . ILE A 1 85 ? 4.549 -9.341 -2.541 1.00 93.12 85 ILE A N 1
ATOM 680 C CA . ILE A 1 85 ? 4.301 -8.295 -1.550 1.00 93.12 85 ILE A CA 1
ATOM 681 C C . ILE A 1 85 ? 2.908 -8.454 -0.965 1.00 93.12 85 ILE A C 1
ATOM 683 O O . ILE A 1 85 ? 2.744 -8.340 0.248 1.00 93.12 85 ILE A O 1
ATOM 687 N N . LEU A 1 86 ? 1.925 -8.728 -1.825 1.00 94.94 86 LEU A N 1
ATOM 688 C CA . LEU A 1 86 ? 0.565 -9.047 -1.409 1.00 94.94 86 LEU A CA 1
ATOM 689 C C . LEU A 1 86 ? 0.576 -10.274 -0.496 1.00 94.94 86 LEU A C 1
ATOM 691 O O . LEU A 1 86 ? 0.017 -10.220 0.597 1.00 94.94 86 LEU A O 1
ATOM 695 N N . GLU A 1 87 ? 1.301 -11.325 -0.889 1.00 95.25 87 GLU A N 1
ATOM 696 C CA . GLU A 1 87 ? 1.484 -12.529 -0.075 1.00 95.25 87 GLU A CA 1
ATOM 697 C C . GLU A 1 87 ? 2.178 -12.213 1.257 1.00 95.25 87 GLU A C 1
ATOM 699 O O . GLU A 1 87 ? 1.677 -12.579 2.320 1.00 95.25 87 GLU A O 1
ATOM 704 N N . GLN A 1 88 ? 3.295 -11.478 1.228 1.00 94.94 88 GLN A N 1
ATOM 705 C CA . GLN A 1 88 ? 4.051 -11.140 2.437 1.00 94.94 88 GLN A CA 1
ATOM 706 C C . GLN A 1 88 ? 3.242 -10.303 3.441 1.00 94.94 88 GLN A C 1
ATOM 708 O O . GLN A 1 88 ? 3.417 -10.465 4.650 1.00 94.94 88 GLN A O 1
ATOM 713 N N . LEU A 1 89 ? 2.390 -9.394 2.963 1.00 95.62 89 LEU A N 1
ATOM 714 C CA . LEU A 1 89 ? 1.542 -8.547 3.807 1.00 95.62 89 LEU A CA 1
ATOM 715 C C . LEU A 1 89 ? 0.200 -9.203 4.166 1.00 95.62 89 LEU A C 1
ATOM 717 O O . LEU A 1 89 ? -0.547 -8.634 4.959 1.00 95.62 89 LEU A O 1
ATOM 721 N N . GLY A 1 90 ? -0.110 -10.373 3.599 1.00 96.44 90 GLY A N 1
ATOM 722 C CA . GLY A 1 90 ? -1.401 -11.037 3.776 1.00 96.44 90 GLY A CA 1
ATOM 723 C C . GLY A 1 90 ? -2.571 -10.231 3.207 1.00 96.44 90 GLY A C 1
ATOM 724 O O . GLY A 1 90 ? -3.652 -10.248 3.786 1.00 96.44 90 GLY A O 1
ATOM 725 N N . ILE A 1 91 ? -2.349 -9.491 2.116 1.00 96.69 91 ILE A N 1
ATOM 726 C CA . ILE A 1 91 ? -3.384 -8.683 1.461 1.00 96.69 91 ILE A CA 1
ATOM 727 C C . ILE A 1 91 ? -4.284 -9.607 0.639 1.00 96.69 91 ILE A C 1
ATOM 729 O O . ILE A 1 91 ? -3.850 -10.165 -0.370 1.00 96.69 91 ILE A O 1
ATOM 733 N N . GLY A 1 92 ? -5.538 -9.731 1.065 1.00 96.31 92 GLY A N 1
ATOM 734 C CA . GLY A 1 92 ? -6.624 -10.372 0.326 1.00 96.31 92 GLY A CA 1
ATOM 735 C C . GLY A 1 92 ? -7.622 -9.363 -0.251 1.00 96.31 92 GLY A C 1
ATOM 736 O O . GLY A 1 92 ? -7.488 -8.149 -0.080 1.00 96.31 92 GLY A O 1
ATOM 737 N N . GLU A 1 93 ? -8.658 -9.878 -0.914 1.00 95.75 93 GLU A N 1
ATOM 738 C CA . GLU A 1 93 ? -9.761 -9.090 -1.491 1.00 95.75 93 GLU A CA 1
ATOM 739 C C . GLU A 1 93 ? -10.439 -8.177 -0.454 1.00 95.75 93 GLU A C 1
ATOM 741 O O . GLU A 1 93 ? -10.799 -7.035 -0.740 1.00 95.75 93 GLU A O 1
ATOM 746 N N . GLU A 1 94 ? -10.566 -8.625 0.794 1.00 95.50 94 GLU A N 1
ATOM 747 C CA . GLU A 1 94 ? -11.157 -7.852 1.887 1.00 95.50 94 GLU A CA 1
ATOM 748 C C . GLU A 1 94 ? -10.383 -6.564 2.207 1.00 95.50 94 GLU A C 1
ATOM 750 O O . GLU A 1 94 ? -10.971 -5.570 2.661 1.00 95.50 94 GLU A O 1
ATOM 755 N N . ASN A 1 95 ? -9.076 -6.568 1.937 1.00 97.50 95 ASN A N 1
ATOM 756 C CA . ASN A 1 95 ? -8.191 -5.433 2.140 1.00 97.50 95 ASN A CA 1
ATOM 757 C C . ASN A 1 95 ? -8.206 -4.479 0.949 1.00 97.50 95 ASN A C 1
ATOM 759 O O . ASN A 1 95 ? -7.665 -3.380 1.067 1.00 97.50 95 ASN A O 1
ATOM 763 N N . LEU A 1 96 ? -8.811 -4.856 -0.179 1.00 96.69 96 LEU A N 1
ATOM 764 C CA . LEU A 1 96 ? -8.820 -4.017 -1.364 1.00 96.69 96 LEU A CA 1
ATOM 765 C C . LEU A 1 96 ? -9.812 -2.864 -1.223 1.00 96.69 96 LEU A C 1
ATOM 767 O O . LEU A 1 96 ? -10.915 -2.972 -0.661 1.00 96.69 96 LEU A O 1
ATOM 771 N N . TRP A 1 97 ? -9.357 -1.712 -1.703 1.00 96.31 97 TRP A N 1
ATOM 772 C CA . TRP A 1 97 ? -10.151 -0.512 -1.860 1.00 96.31 97 TRP A CA 1
ATOM 773 C C . TRP A 1 97 ? -10.623 -0.421 -3.303 1.00 96.31 97 TRP A C 1
ATOM 775 O O . TRP A 1 97 ? -9.818 -0.490 -4.232 1.00 96.31 97 TRP A O 1
ATOM 785 N N . HIS A 1 98 ? -11.917 -0.182 -3.474 1.00 90.56 98 HIS A N 1
ATOM 786 C CA . HIS A 1 98 ? -12.512 0.069 -4.775 1.00 90.56 98 HIS A CA 1
ATOM 787 C C . HIS A 1 98 ? -13.049 1.499 -4.785 1.00 90.56 98 HIS A C 1
ATOM 789 O O . HIS A 1 98 ? -13.756 1.882 -3.845 1.00 90.56 98 HIS A O 1
ATOM 795 N N . PRO A 1 99 ? -12.709 2.309 -5.802 1.00 82.69 99 PRO A N 1
ATOM 796 C CA . PRO A 1 99 ? -13.327 3.613 -5.956 1.00 82.69 99 PRO A CA 1
ATOM 797 C C . PRO A 1 99 ? -14.831 3.442 -6.129 1.00 82.69 99 PRO A C 1
ATOM 799 O O . PRO A 1 99 ? -15.281 2.460 -6.714 1.00 82.69 99 PRO A O 1
ATOM 802 N N . TYR A 1 100 ? -15.601 4.415 -5.639 1.00 77.69 100 TYR A N 1
ATOM 803 C CA . TYR A 1 100 ? -17.026 4.475 -5.938 1.00 77.69 100 TYR A CA 1
ATOM 804 C C . TYR A 1 100 ? -17.203 4.451 -7.455 1.00 77.69 100 TYR A C 1
ATOM 806 O O . TYR A 1 100 ? -16.717 5.342 -8.160 1.00 77.69 100 TYR A O 1
ATOM 814 N N . GLU A 1 101 ? -17.854 3.402 -7.948 1.00 70.81 101 GLU A N 1
ATOM 815 C CA . GLU A 1 101 ? -18.249 3.316 -9.342 1.00 70.81 101 GLU A CA 1
ATOM 816 C C . GLU A 1 101 ? -19.241 4.451 -9.597 1.00 70.81 101 GLU A C 1
ATOM 818 O O . GLU A 1 101 ? -20.255 4.586 -8.912 1.00 70.81 101 GLU A O 1
ATOM 823 N N . TRP A 1 102 ? -18.906 5.327 -10.541 1.00 57.09 102 TRP A N 1
ATOM 824 C CA . TRP A 1 102 ? -19.872 6.292 -11.033 1.00 57.09 102 TRP A CA 1
ATOM 825 C C . TRP A 1 102 ? -20.844 5.514 -11.915 1.00 57.09 102 TRP A C 1
ATOM 827 O O . TRP A 1 102 ? -20.475 5.083 -13.006 1.00 57.09 102 TRP A O 1
ATOM 837 N N . GLU A 1 103 ? -22.066 5.300 -11.431 1.00 56.41 103 GLU A N 1
ATOM 838 C CA . GLU A 1 103 ? -23.166 4.864 -12.287 1.00 56.41 103 GLU A CA 1
ATOM 839 C C . GLU A 1 103 ? -23.481 6.014 -13.259 1.00 56.41 103 GLU A C 1
ATOM 841 O O . GLU A 1 103 ? -23.941 7.082 -12.847 1.00 56.41 103 GLU A O 1
ATOM 846 N N . TRP A 1 104 ? -23.134 5.822 -14.532 1.00 60.59 104 TRP A N 1
ATOM 847 C CA . TRP A 1 104 ? -23.479 6.713 -15.647 1.00 60.59 104 TRP A CA 1
ATOM 848 C C . TRP A 1 104 ? -24.872 6.416 -16.195 1.00 60.59 104 TRP A C 1
ATOM 850 O O . TRP A 1 104 ? -25.203 5.217 -16.347 1.00 60.59 104 TRP A O 1
#

Radius of gyration: 14.58 Å; Cα contacts (8 Å, |Δi|>4): 108; chains: 1; bounding box: 43×24×38 Å

Mean predicted aligned error: 4.15 Å

pLDDT: mean 90.75, std 8.12, range [56.41, 98.19]

Sequence (104 aa):
MSKDEMAEFSKRMMEKLNWKELAETLEIAAQRGIGIELSPRFIKYKQNHLMDFYALCLEKGVKILIGSNSHSLKELDSLELLDPILEQLGIGEENLWHPYEWEW